Protein AF-A0AAN8VRH0-F1 (afdb_monomer)

Organism: NCBI:txid194707

Radius of gyration: 32.42 Å; Cα contacts (8 Å, |Δi|>4): 50; chains: 1; bounding box: 41×85×96 Å

Foldseek 3Di:
DDDDDDDDDDDDPPPDPPPVVVVVVVVVVVVVVVVVVVVVCQVPPDCCRNPVPVVVVVVVVVVCVVVDDDPPPPDDDDDPVVVDVVPDPVVVDDFPDAQVGGPDPDCPVVSVVQVVVFVVVCVVVVHDPVVDGDDPPQPDPVSVVVVD

Mean predicted aligned error: 10.71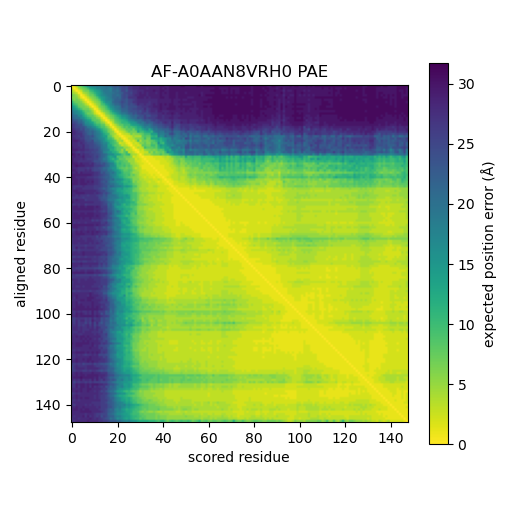 Å

pLDDT: mean 87.61, std 19.05, range [36.09, 98.81]

InterPro domains:
  IPR015421 Pyridoxal phosphate-dependent transferase, major domain [G3DSA:3.40.640.10] (76-148)
  IPR015422 Pyridoxal phosphate-dependent transferase, small domain [G3DSA:3.90.1150.10] (51-75)
  IPR015424 Pyridoxal phosphate-dependent transferase [SSF53383] (37-148)
  IPR039429 Serine hydroxymethyltransferase-like domain [PF00464] (48-148)
  IPR049943 Serine hydroxymethyltransferase-like [PTHR11680] (33-148)

Structure (mmCIF, N/CA/C/O backbone):
data_AF-A0AAN8VRH0-F1
#
_entry.id   AF-A0AAN8VRH0-F1
#
loop_
_atom_site.group_PDB
_atom_site.id
_atom_site.type_symbol
_atom_site.label_atom_id
_atom_site.label_alt_id
_atom_site.label_comp_id
_atom_site.label_asym_id
_atom_site.label_entity_id
_atom_site.label_seq_id
_atom_site.pdbx_PDB_ins_code
_atom_site.Cartn_x
_atom_site.Cartn_y
_atom_site.Cartn_z
_atom_site.occupancy
_atom_site.B_iso_or_equiv
_atom_site.auth_seq_id
_atom_site.auth_comp_id
_atom_site.auth_asym_id
_atom_site.auth_atom_id
_atom_site.pdbx_PDB_model_num
ATOM 1 N N . MET A 1 1 ? -19.914 -65.665 -72.208 1.00 40.22 1 MET A N 1
ATOM 2 C CA . MET A 1 1 ? -18.736 -65.717 -73.104 1.00 40.22 1 MET A CA 1
ATOM 3 C C . MET A 1 1 ? -17.820 -64.541 -72.791 1.00 40.22 1 MET A C 1
ATOM 5 O O . MET A 1 1 ? -18.295 -63.421 -72.905 1.00 40.22 1 MET A O 1
ATOM 9 N N . ARG A 1 2 ? -16.539 -64.828 -72.493 1.00 36.25 2 ARG A N 1
ATOM 10 C CA . ARG A 1 2 ? -15.381 -63.907 -72.371 1.00 36.25 2 ARG A CA 1
ATOM 11 C C . ARG A 1 2 ? -15.358 -62.993 -71.139 1.00 36.25 2 ARG A C 1
ATOM 13 O O . ARG A 1 2 ? -16.357 -62.382 -70.815 1.00 36.25 2 ARG A O 1
ATOM 20 N N . ASN A 1 3 ? -14.238 -62.736 -70.475 1.00 36.09 3 ASN A N 1
ATOM 21 C CA . ASN A 1 3 ? -12.989 -63.459 -70.219 1.00 36.09 3 ASN A CA 1
ATOM 22 C C . ASN A 1 3 ? -12.310 -62.682 -69.076 1.00 36.09 3 ASN A C 1
ATOM 24 O O . ASN A 1 3 ? -12.428 -61.460 -69.000 1.00 36.09 3 ASN A O 1
ATOM 28 N N . HIS A 1 4 ? -11.602 -63.396 -68.206 1.00 41.97 4 HIS A N 1
ATOM 29 C CA . HIS A 1 4 ? -10.764 -62.865 -67.133 1.00 41.97 4 HIS A CA 1
ATOM 30 C C . HIS A 1 4 ? -9.722 -61.843 -67.610 1.00 41.97 4 HIS A C 1
ATOM 32 O O . HIS A 1 4 ? -9.009 -62.128 -68.566 1.00 41.97 4 HIS A O 1
ATOM 38 N N . GLN A 1 5 ? -9.514 -60.775 -66.826 1.00 39.56 5 GLN A N 1
ATOM 39 C CA . GLN A 1 5 ? -8.178 -60.284 -66.446 1.00 39.56 5 GLN A CA 1
ATOM 40 C C . GLN A 1 5 ? -8.236 -59.605 -65.060 1.00 39.56 5 GLN A C 1
ATOM 42 O O . GLN A 1 5 ? -9.090 -58.742 -64.851 1.00 39.56 5 GLN A O 1
ATOM 47 N N . PRO A 1 6 ? -7.341 -59.925 -64.105 1.00 45.66 6 PRO A N 1
ATOM 48 C CA . PRO A 1 6 ? -7.216 -59.164 -62.869 1.00 45.66 6 PRO A CA 1
ATOM 49 C C . PRO A 1 6 ? -6.259 -57.979 -63.077 1.00 45.66 6 PRO A C 1
ATOM 51 O O . PRO A 1 6 ? -5.083 -58.151 -63.397 1.00 45.66 6 PRO A O 1
ATOM 54 N N . ARG A 1 7 ? -6.746 -56.750 -62.865 1.00 41.94 7 ARG A N 1
ATOM 55 C CA . ARG A 1 7 ? -5.889 -55.559 -62.769 1.00 41.94 7 ARG A CA 1
ATOM 56 C C . ARG A 1 7 ? -5.045 -55.651 -61.492 1.00 41.94 7 ARG A C 1
ATOM 58 O O . ARG A 1 7 ? -5.579 -55.553 -60.389 1.00 41.94 7 ARG A O 1
ATOM 65 N N . ARG A 1 8 ? -3.724 -55.803 -61.643 1.00 43.69 8 ARG A N 1
ATOM 66 C CA . ARG A 1 8 ? -2.736 -55.606 -60.568 1.00 43.69 8 ARG A CA 1
ATOM 67 C C . ARG A 1 8 ? -2.945 -54.223 -59.932 1.00 43.69 8 ARG A C 1
ATOM 69 O O . ARG A 1 8 ? -2.763 -53.207 -60.598 1.00 43.69 8 ARG A O 1
ATOM 76 N N . ARG A 1 9 ? -3.310 -54.176 -58.646 1.00 43.28 9 ARG A N 1
ATOM 77 C CA . ARG A 1 9 ? -3.166 -52.966 -57.822 1.00 43.28 9 ARG A CA 1
ATOM 78 C C . ARG A 1 9 ? -1.681 -52.804 -57.505 1.00 43.28 9 ARG A C 1
ATOM 80 O O . ARG A 1 9 ? -1.143 -53.570 -56.714 1.00 43.28 9 ARG A O 1
ATOM 87 N N . ASN A 1 10 ? -1.030 -51.816 -58.112 1.00 37.59 10 ASN A N 1
ATOM 88 C CA . ASN A 1 10 ? 0.252 -51.327 -57.615 1.00 37.59 10 ASN A CA 1
ATOM 89 C C . ASN A 1 10 ? -0.006 -50.624 -56.277 1.00 37.59 10 ASN A C 1
ATOM 91 O O . ASN A 1 10 ? -0.596 -49.546 -56.240 1.00 37.59 10 ASN A O 1
ATOM 95 N N . SER A 1 11 ? 0.400 -51.251 -55.176 1.00 43.41 11 SER A N 1
ATOM 96 C CA . SER A 1 11 ? 0.517 -50.609 -53.872 1.00 43.41 11 SER A CA 1
ATOM 97 C C . SER A 1 11 ? 1.772 -49.738 -53.868 1.00 43.41 11 SER A C 1
ATOM 99 O O . SER A 1 11 ? 2.871 -50.220 -53.597 1.00 43.41 11 SER A O 1
ATOM 101 N N . THR A 1 12 ? 1.634 -48.454 -54.187 1.00 45.19 12 THR A N 1
ATOM 102 C CA . THR A 1 12 ? 2.644 -47.460 -53.814 1.00 45.19 12 THR A CA 1
ATOM 103 C C . THR A 1 12 ? 2.593 -47.274 -52.294 1.00 45.19 12 THR A C 1
ATOM 105 O O . THR A 1 12 ? 1.508 -47.033 -51.756 1.00 45.19 12 THR A O 1
ATOM 108 N N . PRO A 1 13 ? 3.720 -47.369 -51.565 1.00 41.16 13 PRO A N 1
ATOM 109 C CA . PRO A 1 13 ? 3.726 -47.019 -50.158 1.00 41.16 13 PRO A CA 1
ATOM 110 C C . PRO A 1 13 ? 3.513 -45.509 -50.059 1.00 41.16 13 PRO A C 1
ATOM 112 O O . PRO A 1 13 ? 4.301 -44.715 -50.576 1.00 41.16 13 PRO A O 1
ATOM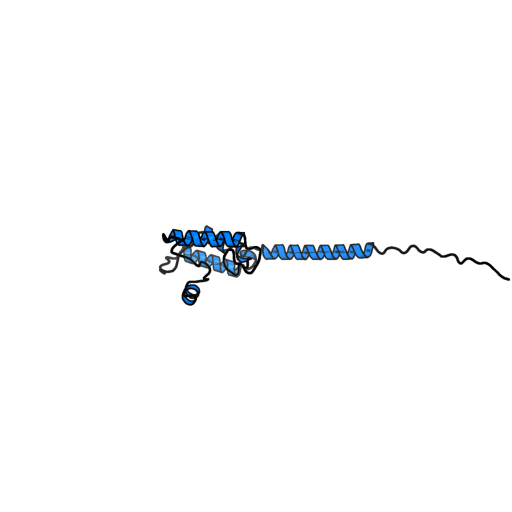 115 N N . ARG A 1 14 ? 2.414 -45.099 -49.420 1.00 45.69 14 ARG A N 1
ATOM 116 C CA . ARG A 1 14 ? 2.181 -43.705 -49.047 1.00 45.69 14 ARG A CA 1
ATOM 117 C C . ARG A 1 14 ? 3.245 -43.344 -48.013 1.00 45.69 14 ARG A C 1
ATOM 119 O O . ARG A 1 14 ? 3.105 -43.694 -46.846 1.00 45.69 14 ARG A O 1
ATOM 126 N N . SER A 1 15 ? 4.316 -42.692 -48.464 1.00 46.22 15 SER A N 1
ATOM 127 C CA . SER A 1 15 ? 5.319 -42.074 -47.598 1.00 46.22 15 SER A CA 1
ATOM 128 C C . SER A 1 15 ? 4.596 -41.160 -46.609 1.00 46.22 15 SER A C 1
ATOM 130 O O . SER A 1 15 ? 4.003 -40.144 -46.979 1.00 46.22 15 SER A O 1
ATOM 132 N N . THR A 1 16 ? 4.549 -41.583 -45.350 1.00 53.38 16 THR A N 1
ATOM 133 C CA . THR A 1 16 ? 4.055 -40.771 -44.247 1.00 53.38 16 THR A CA 1
ATOM 134 C C . THR A 1 16 ? 5.017 -39.610 -44.064 1.00 53.38 16 THR A C 1
ATOM 136 O O . THR A 1 16 ? 6.172 -39.807 -43.694 1.00 53.38 16 THR A O 1
ATOM 139 N N . ASN A 1 17 ? 4.527 -38.399 -44.321 1.00 55.09 17 ASN A N 1
ATOM 140 C CA . ASN A 1 17 ? 5.261 -37.141 -44.226 1.00 55.09 17 ASN A CA 1
ATOM 141 C C . ASN A 1 17 ? 5.505 -36.744 -42.747 1.00 55.09 17 ASN A C 1
ATOM 143 O O . ASN A 1 17 ? 5.054 -35.696 -42.287 1.00 55.09 17 ASN A O 1
ATOM 147 N N . SER A 1 18 ? 6.143 -37.619 -41.959 1.00 54.25 18 SER A N 1
ATOM 148 C CA . SER A 1 18 ? 6.370 -37.423 -40.516 1.00 54.25 18 SER A CA 1
ATOM 149 C C . SER A 1 18 ? 7.509 -36.438 -40.231 1.00 54.25 18 SER A C 1
ATOM 151 O O . SER A 1 18 ? 7.466 -35.708 -39.241 1.00 54.25 18 SER A O 1
ATOM 153 N N . SER A 1 19 ? 8.492 -36.343 -41.130 1.00 56.12 19 SER A N 1
ATOM 154 C CA . SER A 1 19 ? 9.669 -35.486 -40.963 1.00 56.12 19 SER A CA 1
ATOM 155 C C . SER A 1 19 ? 9.319 -33.995 -41.003 1.00 56.12 19 SER A C 1
ATOM 157 O O . SER A 1 19 ? 9.778 -33.235 -40.155 1.00 56.12 19 SER A O 1
ATOM 159 N N . SER A 1 20 ? 8.448 -33.562 -41.922 1.00 56.00 20 SER A N 1
ATOM 160 C CA . SER A 1 20 ? 8.069 -32.146 -42.076 1.00 56.00 20 SER A CA 1
ATOM 161 C C . SER A 1 20 ? 7.290 -31.588 -40.879 1.00 56.00 20 SER A C 1
ATOM 163 O O . SER A 1 20 ? 7.405 -30.402 -40.566 1.00 56.00 20 SER A O 1
ATOM 165 N N . ASN A 1 21 ? 6.519 -32.437 -40.193 1.00 58.66 21 ASN A N 1
ATOM 166 C CA . ASN A 1 21 ? 5.793 -32.056 -38.980 1.00 58.66 21 ASN A CA 1
ATOM 167 C C . ASN A 1 21 ? 6.726 -31.926 -37.768 1.00 58.66 21 ASN A C 1
ATOM 169 O O . ASN A 1 21 ? 6.525 -31.033 -36.947 1.00 58.66 21 ASN A O 1
ATOM 173 N N . ASN A 1 22 ? 7.782 -32.742 -37.691 1.00 61.06 22 ASN A N 1
ATOM 174 C CA . ASN A 1 22 ? 8.781 -32.642 -36.627 1.00 61.06 22 ASN A CA 1
ATOM 175 C C . ASN A 1 22 ? 9.611 -31.353 -36.730 1.00 61.06 22 ASN A C 1
ATOM 177 O O . ASN A 1 22 ? 9.782 -30.674 -35.724 1.00 61.06 22 ASN A O 1
ATOM 181 N N . TYR A 1 23 ? 10.046 -30.947 -37.929 1.00 60.25 23 TYR A N 1
ATOM 182 C CA . TYR A 1 23 ? 10.799 -29.692 -38.098 1.00 60.25 23 TYR A CA 1
ATOM 183 C C . TYR A 1 23 ? 9.982 -28.443 -37.736 1.00 60.25 23 TYR A C 1
ATOM 185 O O . TYR A 1 23 ? 10.492 -27.553 -37.057 1.00 60.25 23 TYR A O 1
ATOM 193 N N . LYS A 1 24 ? 8.701 -28.379 -38.132 1.00 61.91 24 LYS A N 1
ATOM 194 C CA . LYS A 1 24 ? 7.810 -27.261 -37.765 1.00 61.91 24 LYS A CA 1
ATOM 195 C C . LYS A 1 24 ? 7.567 -27.187 -36.258 1.00 61.91 24 LYS A C 1
ATOM 197 O O . LYS A 1 24 ? 7.551 -26.096 -35.697 1.00 61.91 24 LYS A O 1
ATOM 202 N N . ARG A 1 25 ? 7.418 -28.342 -35.605 1.00 59.78 25 ARG A N 1
ATOM 203 C CA . ARG A 1 25 ? 7.241 -28.436 -34.155 1.00 59.78 25 ARG A CA 1
ATOM 204 C C . ARG A 1 25 ? 8.498 -27.990 -33.402 1.00 59.78 25 ARG A C 1
ATOM 206 O O . ARG A 1 25 ? 8.392 -27.119 -32.548 1.00 59.78 25 ARG A O 1
ATOM 213 N N . ILE A 1 26 ? 9.676 -28.472 -33.798 1.00 65.50 26 ILE A N 1
ATOM 214 C CA . ILE A 1 26 ? 10.966 -28.088 -33.200 1.00 65.50 26 ILE A CA 1
ATOM 215 C C . ILE A 1 26 ? 11.232 -26.583 -33.364 1.00 65.50 26 ILE A C 1
ATOM 217 O O . ILE A 1 26 ? 11.593 -25.918 -32.397 1.00 65.50 26 ILE A O 1
ATOM 221 N N . ALA A 1 27 ? 10.986 -26.012 -34.548 1.00 63.06 27 ALA A N 1
ATOM 222 C CA . ALA A 1 27 ? 11.131 -24.571 -34.773 1.00 63.06 27 ALA A CA 1
ATOM 223 C C . ALA A 1 27 ? 10.139 -23.740 -33.930 1.00 63.06 27 ALA A C 1
ATOM 225 O O . ALA A 1 27 ? 10.495 -22.684 -33.406 1.00 63.06 27 ALA A O 1
ATOM 226 N N . SER A 1 28 ? 8.904 -24.229 -33.747 1.00 69.06 28 SER A N 1
ATOM 227 C CA . SER A 1 28 ? 7.909 -23.585 -32.877 1.00 69.06 28 SER A CA 1
ATOM 228 C C . SER A 1 28 ? 8.276 -23.662 -31.388 1.00 69.06 28 SER A C 1
ATOM 230 O O . SER A 1 28 ? 8.078 -22.694 -30.656 1.00 69.06 28 SER A O 1
ATOM 232 N N . GLU A 1 29 ? 8.871 -24.772 -30.947 1.00 68.81 29 GLU A N 1
ATOM 233 C CA . GLU A 1 29 ? 9.323 -24.984 -29.568 1.00 68.81 29 GLU A CA 1
ATOM 234 C C . GLU A 1 29 ? 10.567 -24.135 -29.255 1.00 68.81 29 GLU A C 1
ATOM 236 O O . GLU A 1 29 ? 10.628 -23.501 -28.202 1.00 68.81 29 GLU A O 1
ATOM 241 N N . GLN A 1 30 ? 11.505 -24.014 -30.202 1.00 69.31 30 GLN A N 1
ATOM 242 C CA . GLN A 1 30 ? 12.651 -23.100 -30.103 1.00 69.31 30 GLN A CA 1
ATOM 243 C C . GLN A 1 30 ? 12.211 -21.628 -30.037 1.00 69.31 30 GLN A C 1
ATOM 245 O O . GLN A 1 30 ? 12.737 -20.854 -29.237 1.00 69.31 30 GLN A O 1
ATOM 250 N N . SER A 1 31 ? 11.197 -21.243 -30.820 1.00 83.81 31 SER A N 1
ATOM 251 C CA . SER A 1 31 ? 10.596 -19.905 -30.757 1.00 83.81 31 SER A CA 1
ATOM 252 C C . SER A 1 31 ? 9.896 -19.641 -29.415 1.00 83.81 31 SER A C 1
ATOM 254 O O . SER A 1 31 ? 10.002 -18.543 -28.864 1.00 83.81 31 SER A O 1
ATOM 256 N N . LEU A 1 32 ? 9.217 -20.642 -28.844 1.00 86.38 32 LEU A N 1
ATOM 257 C CA . LEU A 1 32 ? 8.569 -20.532 -27.535 1.00 86.38 32 LEU A CA 1
ATOM 258 C C . LEU A 1 32 ? 9.592 -20.351 -26.407 1.00 86.38 32 LEU A C 1
ATOM 260 O O . LEU A 1 32 ? 9.391 -19.510 -25.529 1.00 86.38 32 LEU A O 1
ATOM 264 N N . GLU A 1 33 ? 10.687 -21.110 -26.432 1.00 88.75 33 GLU A N 1
ATOM 265 C CA . GLU A 1 33 ? 11.719 -21.013 -25.401 1.00 88.75 33 GLU A CA 1
ATOM 266 C C . GLU A 1 33 ? 12.473 -19.682 -25.478 1.00 88.75 33 GLU A C 1
ATOM 268 O O . GLU A 1 33 ? 12.704 -19.053 -24.447 1.00 88.75 33 GLU A O 1
ATOM 273 N N . ALA A 1 34 ? 12.736 -19.170 -26.685 1.00 89.56 34 ALA A N 1
ATOM 274 C CA . ALA A 1 34 ? 13.284 -17.826 -26.868 1.00 89.56 34 ALA A CA 1
ATOM 275 C C . ALA A 1 34 ? 12.363 -16.744 -26.273 1.00 89.56 34 ALA A C 1
ATOM 277 O O . ALA A 1 34 ? 12.826 -15.839 -25.577 1.00 89.56 34 ALA A O 1
ATOM 278 N N . ARG A 1 35 ? 11.042 -16.862 -26.472 1.00 89.69 35 ARG A N 1
ATOM 279 C CA . ARG A 1 35 ? 10.060 -15.938 -25.878 1.00 89.69 35 ARG A CA 1
ATOM 280 C C . ARG A 1 35 ? 10.029 -16.034 -24.352 1.00 89.69 35 ARG A C 1
ATOM 282 O O . ARG A 1 35 ? 9.978 -15.006 -23.685 1.00 89.69 35 ARG A O 1
ATOM 289 N N . ARG A 1 36 ? 10.092 -17.243 -23.785 1.00 91.56 36 ARG A N 1
ATOM 290 C CA . ARG A 1 36 ? 10.167 -17.446 -22.326 1.00 91.56 36 ARG A CA 1
ATOM 291 C C . ARG A 1 36 ? 11.442 -16.862 -21.737 1.00 91.56 36 ARG A C 1
ATOM 293 O O . ARG A 1 36 ? 11.377 -16.210 -20.699 1.00 91.56 36 ARG A O 1
ATOM 300 N N . ALA A 1 37 ? 12.579 -17.074 -22.393 1.00 90.50 37 ALA A N 1
ATOM 301 C CA . ALA A 1 37 ? 13.856 -16.508 -21.982 1.00 90.50 37 ALA A CA 1
ATOM 302 C C . ALA A 1 37 ? 13.813 -14.973 -21.998 1.00 90.50 37 ALA A C 1
ATOM 304 O O . ALA A 1 37 ? 14.206 -14.349 -21.016 1.00 90.50 37 ALA A O 1
ATOM 305 N N . ALA A 1 38 ? 13.249 -14.372 -23.050 1.00 90.44 38 ALA A N 1
ATOM 306 C CA . ALA A 1 38 ? 13.072 -12.924 -23.140 1.00 90.44 38 ALA A CA 1
ATOM 307 C C . ALA A 1 38 ? 12.193 -12.372 -22.003 1.00 90.44 38 ALA A C 1
ATOM 309 O O . ALA A 1 38 ? 12.581 -11.413 -21.339 1.00 90.44 38 ALA A O 1
ATOM 310 N N . VAL A 1 39 ? 11.052 -13.013 -21.715 1.00 91.06 39 VAL A N 1
ATOM 311 C CA . VAL A 1 39 ? 10.174 -12.609 -20.600 1.00 91.06 39 VAL A CA 1
ATOM 312 C C . VAL A 1 39 ? 10.891 -12.741 -19.258 1.00 91.06 39 VAL A C 1
ATOM 314 O O . VAL A 1 39 ? 10.869 -11.805 -18.467 1.00 91.06 39 VAL A O 1
ATOM 317 N N . ARG A 1 40 ? 11.569 -13.868 -18.998 1.00 90.62 40 ARG A N 1
ATOM 318 C CA . ARG A 1 40 ? 12.337 -14.064 -17.755 1.00 90.62 40 ARG A CA 1
ATOM 319 C C . ARG A 1 40 ? 13.423 -13.007 -17.587 1.00 90.62 40 ARG A C 1
ATOM 321 O O . ARG A 1 40 ? 13.626 -12.539 -16.472 1.00 90.62 40 ARG A O 1
ATOM 328 N N . SER A 1 41 ? 14.107 -12.658 -18.673 1.00 90.56 41 SER A N 1
ATOM 329 C CA . SER A 1 41 ? 15.143 -11.629 -18.662 1.00 90.56 41 SER A CA 1
ATOM 330 C C . SER A 1 41 ? 14.566 -10.266 -18.301 1.00 90.56 41 SER A C 1
ATOM 332 O O . SER A 1 41 ? 15.141 -9.577 -17.470 1.00 90.56 41 SER A O 1
ATOM 334 N N . TRP A 1 42 ? 13.438 -9.889 -18.905 1.00 90.38 42 TRP A N 1
ATOM 335 C CA . TRP A 1 42 ? 12.808 -8.593 -18.665 1.00 90.38 42 TRP A CA 1
ATOM 336 C C . TRP A 1 42 ? 12.200 -8.488 -17.258 1.00 90.38 42 TRP A C 1
ATOM 338 O O . TRP A 1 42 ? 12.478 -7.532 -16.543 1.00 90.38 42 TRP A O 1
ATOM 348 N N . VAL A 1 43 ? 11.436 -9.495 -16.819 1.00 91.31 43 VAL A N 1
ATOM 349 C CA . VAL A 1 43 ? 10.729 -9.471 -15.521 1.00 91.31 43 VAL A CA 1
ATOM 350 C C . VAL A 1 43 ? 11.688 -9.449 -14.327 1.00 91.31 43 VAL A C 1
ATOM 352 O O . VAL A 1 43 ? 11.370 -8.856 -13.303 1.00 91.31 43 VAL A O 1
ATOM 355 N N . ASN A 1 44 ? 12.860 -10.079 -14.439 1.00 93.31 44 ASN A N 1
ATOM 356 C CA . ASN A 1 44 ? 13.832 -10.155 -13.341 1.00 93.31 44 ASN A CA 1
ATOM 357 C C . ASN A 1 44 ? 14.963 -9.123 -13.459 1.00 93.31 44 ASN A C 1
ATOM 359 O O . ASN A 1 44 ? 15.968 -9.220 -12.751 1.00 93.31 44 ASN A O 1
ATOM 363 N N . GLN A 1 45 ? 14.845 -8.158 -14.373 1.00 95.19 45 GLN A N 1
ATOM 364 C CA . GLN A 1 45 ? 15.871 -7.144 -14.558 1.00 95.19 45 GLN A CA 1
ATOM 365 C C . GLN A 1 45 ? 15.882 -6.184 -13.356 1.00 95.19 45 GLN A C 1
ATOM 367 O O . GLN A 1 45 ? 14.843 -5.625 -13.005 1.00 95.19 45 GLN A O 1
ATOM 372 N N . PRO A 1 46 ? 17.040 -5.948 -12.711 1.00 96.38 46 PRO A N 1
ATOM 373 C CA . PRO A 1 46 ? 17.115 -4.999 -11.609 1.00 96.38 46 PRO A CA 1
ATOM 374 C C . PRO A 1 46 ? 16.915 -3.569 -12.119 1.00 96.38 46 PRO A C 1
ATOM 376 O O . PRO A 1 46 ? 17.367 -3.234 -13.217 1.00 96.38 46 PRO A O 1
ATOM 379 N N . LEU A 1 47 ? 16.337 -2.700 -11.283 1.00 96.62 47 LEU A N 1
ATOM 380 C CA . LEU A 1 47 ? 16.018 -1.315 -11.655 1.00 96.62 47 LEU A CA 1
ATOM 381 C C . LEU A 1 47 ? 17.213 -0.564 -12.256 1.00 96.62 47 LEU A C 1
ATOM 383 O O . LEU A 1 47 ? 17.078 0.029 -13.313 1.00 96.62 47 LEU A O 1
ATOM 387 N N . ARG A 1 48 ? 18.410 -0.686 -11.663 1.00 97.38 48 ARG A N 1
ATOM 388 C CA . ARG A 1 48 ? 19.647 -0.061 -12.178 1.00 97.38 48 ARG A CA 1
ATOM 389 C C . ARG A 1 48 ? 19.973 -0.387 -13.643 1.00 97.38 48 ARG A C 1
ATOM 391 O O . ARG A 1 48 ? 20.744 0.332 -14.261 1.00 97.38 48 ARG A O 1
ATOM 398 N N . MET A 1 49 ? 19.474 -1.514 -14.156 1.00 96.69 49 MET A N 1
ATOM 399 C CA . MET A 1 49 ? 19.649 -1.928 -15.548 1.00 96.69 49 MET A CA 1
ATOM 400 C C . MET A 1 49 ? 18.414 -1.622 -16.393 1.00 96.69 49 MET A C 1
ATOM 402 O O . MET A 1 49 ? 18.567 -1.357 -17.578 1.00 96.69 49 MET A O 1
ATOM 406 N N . ALA A 1 50 ? 17.212 -1.753 -15.823 1.00 95.94 50 ALA A N 1
ATOM 407 C CA . ALA A 1 50 ? 15.957 -1.511 -16.533 1.00 95.94 50 ALA A CA 1
ATOM 408 C C . ALA A 1 50 ? 15.726 -0.013 -16.790 1.00 95.94 50 ALA A C 1
ATOM 410 O O . ALA A 1 50 ? 15.292 0.357 -17.875 1.00 95.94 50 ALA A O 1
ATOM 411 N N . ASP A 1 51 ? 16.062 0.825 -15.806 1.00 97.69 51 ASP A N 1
ATOM 412 C CA . ASP A 1 51 ? 15.958 2.283 -15.842 1.00 97.69 51 ASP A CA 1
ATOM 413 C C . ASP A 1 51 ? 17.095 2.916 -15.001 1.00 97.69 51 ASP A C 1
ATOM 415 O O . ASP A 1 51 ? 16.940 3.185 -13.800 1.00 97.69 51 ASP A O 1
ATOM 419 N N . PRO A 1 52 ? 18.291 3.102 -15.599 1.00 98.19 52 PRO A N 1
ATOM 420 C CA . PRO A 1 52 ? 19.442 3.689 -14.913 1.00 98.19 52 PRO A CA 1
ATOM 421 C C . PRO A 1 52 ? 19.208 5.136 -14.463 1.00 98.19 52 PRO A C 1
ATOM 423 O O . PRO A 1 52 ? 19.757 5.555 -13.443 1.00 98.19 52 PRO A O 1
ATOM 426 N N . ASP A 1 53 ? 18.403 5.898 -15.203 1.00 98.62 53 ASP A N 1
ATOM 427 C CA . ASP A 1 53 ? 18.133 7.302 -14.902 1.00 98.62 53 ASP A CA 1
ATOM 428 C C . ASP A 1 53 ? 17.291 7.423 -13.631 1.00 98.62 53 ASP A C 1
ATOM 430 O O . ASP A 1 53 ? 17.671 8.153 -12.708 1.00 98.62 53 ASP A O 1
ATOM 434 N N . LEU A 1 54 ? 16.217 6.635 -13.520 1.00 98.50 54 LEU A N 1
ATOM 435 C CA . LEU A 1 54 ? 15.408 6.564 -12.305 1.00 98.50 54 LEU A CA 1
ATOM 436 C C . LEU A 1 54 ? 16.225 6.061 -11.111 1.00 98.50 54 LEU A C 1
ATOM 438 O O . LEU A 1 54 ? 16.171 6.658 -10.034 1.00 98.50 54 LEU A O 1
ATOM 442 N N . PHE A 1 55 ? 17.034 5.013 -11.295 1.00 98.56 55 PHE A N 1
ATOM 443 C CA . PHE A 1 55 ? 17.910 4.507 -10.235 1.00 98.56 55 PHE A CA 1
ATOM 444 C C . PHE A 1 55 ? 18.856 5.597 -9.705 1.00 98.56 55 PHE A C 1
ATOM 446 O O . PHE A 1 55 ? 18.990 5.779 -8.495 1.00 98.56 55 PHE A O 1
ATOM 453 N N . ASN A 1 56 ? 19.471 6.373 -10.602 1.00 98.62 56 ASN A N 1
ATOM 454 C CA . ASN A 1 56 ? 20.359 7.470 -10.223 1.00 98.62 56 ASN A CA 1
ATOM 455 C C . ASN A 1 56 ? 19.623 8.589 -9.470 1.00 98.62 56 ASN A C 1
ATOM 457 O O . ASN A 1 56 ? 20.195 9.186 -8.556 1.00 98.62 56 ASN A O 1
ATOM 461 N N . LEU A 1 57 ? 18.370 8.889 -9.827 1.00 98.81 57 LEU A N 1
ATOM 462 C CA . LEU A 1 57 ? 17.542 9.849 -9.092 1.00 98.81 57 LEU A CA 1
ATOM 463 C C . LEU A 1 57 ? 17.194 9.341 -7.687 1.00 98.81 57 LEU A C 1
ATOM 465 O O . LEU A 1 57 ? 17.323 10.097 -6.725 1.00 98.81 57 LEU A O 1
ATOM 469 N N . MET A 1 58 ? 16.841 8.061 -7.548 1.00 98.44 58 MET A N 1
ATOM 470 C CA . MET A 1 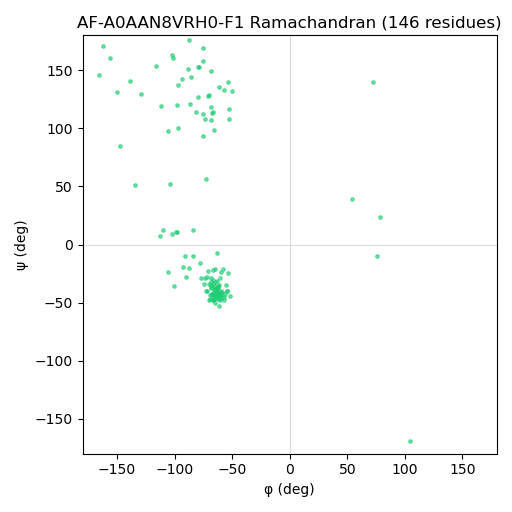58 ? 16.577 7.442 -6.243 1.00 98.44 58 MET A CA 1
ATOM 471 C C . MET A 1 58 ? 17.809 7.473 -5.332 1.00 98.44 58 MET A C 1
ATOM 473 O O . MET A 1 58 ? 17.700 7.799 -4.152 1.00 98.44 58 MET A O 1
ATOM 477 N N . GLU A 1 59 ? 19.000 7.197 -5.871 1.00 98.56 59 GLU A N 1
ATOM 478 C CA . GLU A 1 59 ? 20.246 7.273 -5.100 1.00 98.56 59 GLU A CA 1
ATOM 479 C C . GLU A 1 59 ? 20.570 8.706 -4.657 1.00 98.56 59 GLU A C 1
ATOM 481 O O . GLU A 1 59 ? 21.017 8.914 -3.526 1.00 98.56 59 GLU A O 1
ATOM 486 N N . LYS A 1 60 ? 20.304 9.708 -5.505 1.00 98.69 60 LYS A N 1
ATOM 487 C CA . LYS A 1 60 ? 20.432 11.123 -5.125 1.00 98.69 60 LYS A CA 1
ATOM 488 C C . LYS A 1 60 ? 19.466 11.493 -3.998 1.00 98.69 60 LYS A C 1
ATOM 490 O O . LYS A 1 60 ? 19.899 12.145 -3.050 1.00 98.69 60 LYS A O 1
ATOM 495 N N . GLU A 1 61 ? 18.210 11.050 -4.059 1.00 98.62 61 GLU A N 1
ATOM 496 C CA . GLU A 1 61 ? 17.224 11.309 -3.000 1.00 98.62 61 GLU A CA 1
ATOM 497 C C . GLU A 1 61 ? 17.606 10.622 -1.684 1.00 98.62 61 GLU A C 1
ATOM 499 O O . GLU A 1 61 ? 17.595 11.257 -0.631 1.00 98.62 61 GLU A O 1
ATOM 504 N N . LYS A 1 62 ? 18.073 9.369 -1.734 1.00 98.12 62 LYS A N 1
ATOM 505 C CA . LYS A 1 62 ? 18.603 8.673 -0.551 1.00 98.12 62 LYS A CA 1
ATOM 506 C C . LYS A 1 62 ? 19.745 9.457 0.103 1.00 98.12 62 LYS A C 1
ATOM 508 O O . LYS A 1 62 ? 19.802 9.581 1.323 1.00 98.12 62 LYS A O 1
ATOM 513 N N . GLN A 1 63 ? 20.662 10.007 -0.698 1.00 98.50 63 GLN A N 1
ATOM 514 C CA . GLN A 1 63 ? 21.758 10.835 -0.186 1.00 98.50 63 GLN A CA 1
ATOM 515 C C . GLN A 1 63 ? 21.275 12.174 0.377 1.00 98.50 63 GLN A C 1
ATOM 517 O O . GLN A 1 63 ? 21.862 12.651 1.347 1.00 98.50 63 GLN A O 1
ATOM 522 N N . ARG A 1 64 ? 20.230 12.778 -0.205 1.00 98.50 64 ARG A N 1
ATOM 523 C CA . ARG A 1 64 ? 19.598 13.992 0.328 1.00 98.50 64 ARG A CA 1
ATOM 524 C C . ARG A 1 64 ? 19.035 13.726 1.723 1.00 98.50 64 ARG A C 1
ATOM 526 O O . ARG A 1 64 ? 19.433 14.420 2.650 1.00 98.50 64 ARG A O 1
ATOM 533 N N . GLN A 1 65 ? 18.218 12.683 1.869 1.00 98.19 65 GLN A N 1
ATOM 534 C CA . GLN A 1 65 ? 17.618 12.272 3.144 1.00 98.19 65 GLN A CA 1
ATOM 535 C C . GLN A 1 65 ? 18.670 11.932 4.205 1.00 98.19 65 GLN A C 1
ATOM 537 O O . GLN A 1 65 ? 18.531 12.303 5.363 1.00 98.19 65 GLN A O 1
ATOM 542 N N . PHE A 1 66 ? 19.755 11.254 3.815 1.00 97.44 66 PHE A N 1
ATOM 543 C CA . PHE A 1 66 ? 20.822 10.880 4.745 1.00 97.44 66 PHE A CA 1
ATOM 544 C C . PHE A 1 66 ? 21.646 12.078 5.245 1.00 97.44 66 PHE A C 1
ATOM 546 O O . PHE A 1 66 ? 22.145 12.065 6.367 1.00 97.44 66 PHE A O 1
ATOM 553 N N . LYS A 1 67 ? 21.841 13.097 4.401 1.00 97.81 67 LYS A N 1
ATOM 554 C CA . LYS A 1 67 ? 22.656 14.280 4.728 1.00 97.81 67 LYS A CA 1
ATOM 555 C C . LYS A 1 67 ? 21.834 15.428 5.314 1.00 97.81 67 LYS A C 1
ATOM 557 O O . LYS A 1 67 ? 22.417 16.346 5.888 1.00 97.81 67 LYS A O 1
ATOM 562 N N . GLY A 1 68 ? 20.521 15.410 5.105 1.00 96.81 68 GLY A N 1
ATOM 563 C CA . GLY A 1 68 ? 19.587 16.429 5.557 1.00 96.81 68 GLY A CA 1
ATOM 564 C C . GLY A 1 68 ? 19.234 16.288 7.034 1.00 96.81 68 GLY A C 1
ATOM 565 O O . GLY A 1 68 ? 19.249 15.199 7.602 1.00 96.81 68 GLY A O 1
ATOM 566 N N . ILE A 1 69 ? 18.890 17.416 7.653 1.00 97.50 69 ILE A N 1
ATOM 567 C CA . ILE A 1 69 ? 18.146 17.428 8.912 1.00 97.50 69 ILE A CA 1
ATOM 568 C C . ILE A 1 69 ? 16.683 17.635 8.526 1.00 97.50 69 ILE A C 1
ATOM 570 O O . ILE A 1 69 ? 16.277 18.753 8.213 1.00 97.50 69 ILE A O 1
ATOM 574 N N . GLU A 1 70 ? 15.911 16.553 8.503 1.00 97.19 70 GLU A N 1
ATOM 575 C CA . GLU A 1 70 ? 14.498 16.594 8.122 1.00 97.19 70 GLU A CA 1
ATOM 576 C C . GLU A 1 70 ? 13.650 17.055 9.319 1.00 97.19 70 GLU A C 1
ATOM 578 O O . GLU A 1 70 ? 13.592 16.387 10.351 1.00 97.19 70 GLU A O 1
ATOM 583 N N . LEU A 1 71 ? 13.025 18.231 9.195 1.00 97.81 71 LEU A N 1
ATOM 584 C CA . LEU A 1 71 ? 12.247 18.883 10.265 1.00 97.81 71 LEU A CA 1
ATOM 585 C C . LEU A 1 71 ? 10.744 18.963 9.961 1.00 97.81 71 LEU A C 1
ATOM 587 O O . LEU A 1 71 ? 9.991 19.620 10.683 1.00 97.81 71 LEU A O 1
ATOM 591 N N . ILE A 1 72 ? 10.294 18.324 8.882 1.00 98.25 72 ILE A N 1
ATOM 592 C CA . ILE A 1 72 ? 8.877 18.272 8.530 1.00 98.25 72 ILE A CA 1
ATOM 593 C C . ILE A 1 72 ? 8.197 17.272 9.467 1.00 98.25 72 ILE A C 1
ATOM 595 O O . ILE A 1 72 ? 8.439 16.074 9.392 1.00 98.25 72 ILE A O 1
ATOM 599 N N . ALA A 1 73 ? 7.325 17.765 10.349 1.00 97.94 73 ALA A N 1
ATOM 600 C CA . ALA A 1 73 ? 6.741 16.974 11.438 1.00 97.94 73 ALA A CA 1
ATOM 601 C C . ALA A 1 73 ? 5.932 15.742 10.986 1.00 97.94 73 ALA A C 1
ATOM 603 O O . ALA A 1 73 ? 5.751 14.809 11.763 1.00 97.94 73 ALA A O 1
ATOM 604 N N . SER A 1 74 ? 5.415 15.745 9.756 1.00 97.62 74 SER A N 1
ATOM 605 C CA . SER A 1 74 ? 4.647 14.634 9.185 1.00 97.62 74 SER A CA 1
ATOM 606 C C . SER A 1 74 ? 5.497 13.610 8.431 1.00 97.62 74 SER A C 1
ATOM 608 O O . SER A 1 74 ? 4.969 12.575 8.032 1.00 97.62 74 SER A O 1
ATOM 610 N N . GLU A 1 75 ? 6.774 13.897 8.179 1.00 97.94 75 GLU A N 1
ATOM 611 C CA . GLU A 1 75 ? 7.678 12.967 7.502 1.00 97.94 75 GLU A CA 1
ATOM 612 C C . GLU A 1 75 ? 8.366 12.042 8.508 1.00 97.94 75 GLU A C 1
ATOM 614 O O . GLU A 1 75 ? 8.560 12.381 9.675 1.00 97.94 75 GLU A O 1
ATOM 619 N N . ASN A 1 76 ? 8.710 10.835 8.059 1.00 97.69 76 ASN A N 1
ATOM 620 C CA . ASN A 1 76 ? 9.396 9.847 8.882 1.00 97.69 76 ASN A CA 1
ATOM 621 C C . ASN A 1 76 ? 10.171 8.848 8.010 1.00 97.69 76 ASN A C 1
ATOM 623 O O . ASN A 1 76 ? 9.865 8.667 6.830 1.00 97.69 76 ASN A O 1
ATOM 627 N N . PHE A 1 77 ? 11.138 8.153 8.606 1.00 97.62 77 PHE A N 1
ATOM 628 C CA . PHE A 1 77 ? 11.888 7.078 7.964 1.00 97.62 77 PHE A CA 1
ATOM 629 C C . PHE A 1 77 ? 11.313 5.720 8.362 1.00 97.62 77 PHE A C 1
ATOM 631 O O . PHE A 1 77 ? 11.295 5.345 9.535 1.00 97.62 77 PHE A O 1
ATOM 638 N N . VAL A 1 78 ? 10.851 4.956 7.37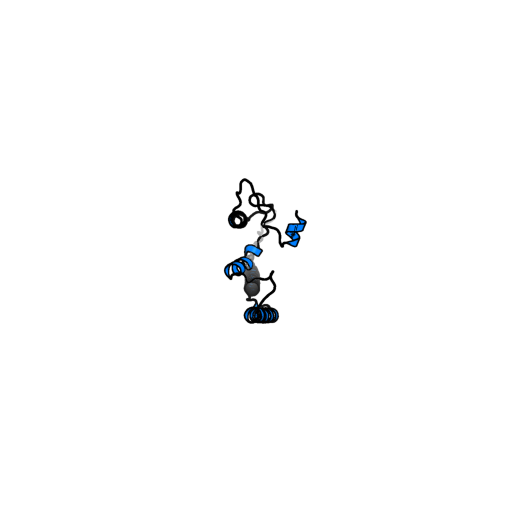4 1.00 97.31 78 VAL A N 1
ATOM 639 C CA . VAL A 1 78 ? 10.337 3.598 7.594 1.00 97.31 78 VAL A CA 1
ATOM 640 C C . VAL A 1 78 ? 11.475 2.585 7.722 1.00 97.31 78 VAL A C 1
ATOM 642 O O . VAL A 1 78 ? 12.560 2.758 7.166 1.00 97.31 78 VAL A O 1
ATOM 645 N N . CYS A 1 79 ? 11.232 1.490 8.444 1.00 97.81 79 CYS A N 1
ATOM 646 C CA . CYS A 1 79 ? 12.225 0.430 8.583 1.00 97.81 79 CYS A CA 1
ATOM 647 C C . CYS A 1 79 ? 12.331 -0.434 7.313 1.00 97.81 79 CYS A C 1
ATOM 649 O O . CYS A 1 79 ? 11.389 -0.555 6.525 1.00 97.81 79 CYS A O 1
ATOM 651 N N . GLN A 1 80 ? 13.478 -1.099 7.152 1.00 97.88 80 GLN A N 1
ATOM 652 C CA . GLN A 1 80 ? 13.760 -1.978 6.012 1.00 97.88 80 GLN A CA 1
ATOM 653 C C . GLN A 1 80 ? 12.697 -3.073 5.828 1.00 97.88 80 GLN A C 1
ATOM 655 O O . GLN A 1 80 ? 12.273 -3.326 4.705 1.00 97.88 80 GLN A O 1
ATOM 660 N N . ALA A 1 81 ? 12.208 -3.664 6.923 1.00 98.38 81 ALA A N 1
ATOM 661 C CA . ALA A 1 81 ? 11.188 -4.712 6.872 1.00 98.38 81 ALA A CA 1
ATOM 662 C C . ALA A 1 81 ? 9.865 -4.234 6.239 1.00 98.38 81 ALA A C 1
ATOM 664 O O . ALA A 1 81 ? 9.213 -4.992 5.523 1.00 98.38 81 ALA A O 1
ATOM 665 N N . VAL A 1 82 ? 9.476 -2.969 6.458 1.00 98.31 82 VAL A N 1
ATOM 666 C CA . VAL A 1 82 ? 8.287 -2.379 5.819 1.00 98.31 82 VAL A CA 1
ATOM 667 C C . VAL A 1 82 ? 8.522 -2.194 4.320 1.00 98.31 82 VAL A C 1
ATOM 669 O O . VAL A 1 82 ? 7.656 -2.545 3.520 1.00 98.31 82 VAL A O 1
ATOM 672 N N . MET A 1 83 ? 9.701 -1.705 3.925 1.00 97.88 83 MET A N 1
ATOM 673 C CA . MET A 1 83 ? 10.051 -1.541 2.508 1.00 97.88 83 MET A CA 1
ATOM 674 C C . MET A 1 83 ? 10.096 -2.882 1.761 1.00 97.88 83 MET A C 1
ATOM 676 O O . MET A 1 83 ? 9.616 -2.968 0.632 1.00 97.88 83 MET A O 1
ATOM 680 N N . GLU A 1 84 ? 10.614 -3.937 2.395 1.00 98.25 84 GLU A N 1
ATOM 681 C CA . GLU A 1 84 ? 10.639 -5.294 1.834 1.00 98.25 84 GLU A CA 1
ATOM 682 C C . GLU A 1 84 ? 9.232 -5.844 1.582 1.00 98.25 84 GLU A C 1
ATOM 684 O O . GLU A 1 84 ? 8.969 -6.392 0.511 1.00 98.25 84 GLU A O 1
ATOM 689 N N . ALA A 1 85 ? 8.311 -5.663 2.533 1.00 98.06 85 ALA A N 1
ATOM 690 C CA . ALA A 1 85 ? 6.923 -6.080 2.363 1.00 98.06 85 ALA A CA 1
ATOM 691 C C . ALA A 1 85 ? 6.214 -5.282 1.254 1.00 98.06 85 ALA A C 1
ATOM 693 O O . ALA A 1 85 ? 5.503 -5.871 0.435 1.00 98.06 85 ALA A O 1
ATOM 694 N N . LEU A 1 86 ? 6.436 -3.963 1.190 1.00 97.75 86 LEU A N 1
ATOM 695 C CA . LEU A 1 86 ? 5.815 -3.073 0.204 1.00 97.75 86 LEU A CA 1
ATOM 696 C C . LEU A 1 86 ? 6.248 -3.397 -1.236 1.00 97.75 86 LEU A C 1
ATOM 698 O O . LEU A 1 86 ? 5.421 -3.394 -2.142 1.00 97.75 86 LEU A O 1
ATOM 702 N N . GLY A 1 87 ? 7.529 -3.716 -1.443 1.00 96.75 87 GLY A N 1
ATOM 703 C CA . GLY A 1 87 ? 8.089 -4.098 -2.746 1.00 96.75 87 GLY A CA 1
ATOM 704 C C . GLY A 1 87 ? 7.919 -5.578 -3.115 1.00 96.75 87 GLY A C 1
ATOM 705 O O . GLY A 1 87 ? 8.593 -6.060 -4.026 1.00 96.75 87 GLY A O 1
ATOM 706 N N . SER A 1 88 ? 7.083 -6.325 -2.391 1.00 97.75 88 SER A N 1
ATOM 707 C CA . SER A 1 88 ? 6.962 -7.778 -2.538 1.00 97.75 88 SER A CA 1
ATOM 708 C C . SER A 1 88 ? 5.948 -8.211 -3.605 1.00 97.75 88 SER A C 1
ATOM 710 O O . SER A 1 88 ? 5.188 -7.425 -4.172 1.00 97.75 88 SER A O 1
ATOM 712 N N . HIS A 1 89 ? 5.873 -9.525 -3.830 1.00 96.75 89 HIS A N 1
ATOM 713 C CA . HIS A 1 89 ? 4.915 -10.154 -4.741 1.00 96.75 89 HIS A CA 1
ATOM 714 C C . HIS A 1 89 ? 3.440 -9.978 -4.335 1.00 96.75 89 HIS A C 1
ATOM 716 O O . HIS A 1 89 ? 2.558 -10.389 -5.091 1.00 96.75 89 HIS A O 1
ATOM 722 N N . LEU A 1 90 ? 3.145 -9.419 -3.154 1.00 97.88 90 LEU A N 1
ATOM 723 C CA . LEU A 1 90 ? 1.771 -9.170 -2.707 1.00 97.88 90 LEU A CA 1
ATOM 724 C C . LEU A 1 90 ? 1.022 -8.214 -3.649 1.00 97.88 90 LEU A C 1
ATOM 726 O O . LEU A 1 90 ? -0.179 -8.384 -3.842 1.00 97.88 90 LEU A O 1
ATOM 730 N N . THR A 1 91 ? 1.741 -7.311 -4.326 1.00 97.38 91 THR A N 1
ATOM 731 C CA . THR A 1 91 ? 1.193 -6.394 -5.346 1.00 97.38 91 THR A CA 1
ATOM 732 C C . THR A 1 91 ? 0.506 -7.106 -6.522 1.00 97.38 91 THR A C 1
ATOM 734 O O . THR A 1 91 ? -0.338 -6.541 -7.209 1.00 97.38 91 THR A O 1
ATOM 737 N N . ASN A 1 92 ? 0.825 -8.384 -6.752 1.00 97.56 92 ASN A N 1
ATOM 738 C CA . ASN A 1 92 ? 0.290 -9.141 -7.882 1.00 97.56 92 ASN A CA 1
ATOM 739 C C . ASN A 1 92 ? -1.149 -9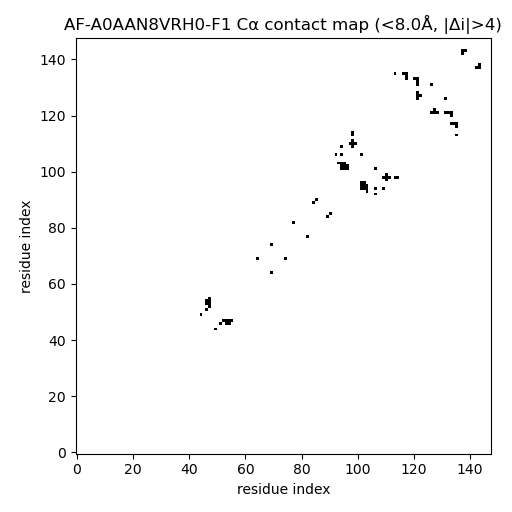.627 -7.662 1.00 97.56 92 ASN A C 1
ATOM 741 O O . ASN A 1 92 ? -1.787 -10.081 -8.616 1.00 97.56 92 ASN A O 1
ATOM 745 N N . LYS A 1 93 ? -1.650 -9.628 -6.418 1.00 97.94 93 LYS A N 1
ATOM 746 C CA . LYS A 1 93 ? -2.977 -10.171 -6.115 1.00 97.94 93 LYS A CA 1
ATOM 747 C C . LYS A 1 93 ? -4.034 -9.075 -6.144 1.00 97.94 93 LYS A C 1
ATOM 749 O O . LYS A 1 93 ? -3.812 -7.973 -5.667 1.00 97.94 93 LYS A O 1
ATOM 754 N N . TYR A 1 94 ? -5.216 -9.435 -6.644 1.00 97.94 94 TYR A N 1
ATOM 755 C CA . TYR A 1 94 ? -6.426 -8.616 -6.594 1.00 97.94 94 TYR A CA 1
ATOM 756 C C . TYR A 1 94 ? -7.403 -9.182 -5.537 1.00 97.94 94 TYR A C 1
ATOM 758 O O . TYR A 1 94 ? -8.067 -10.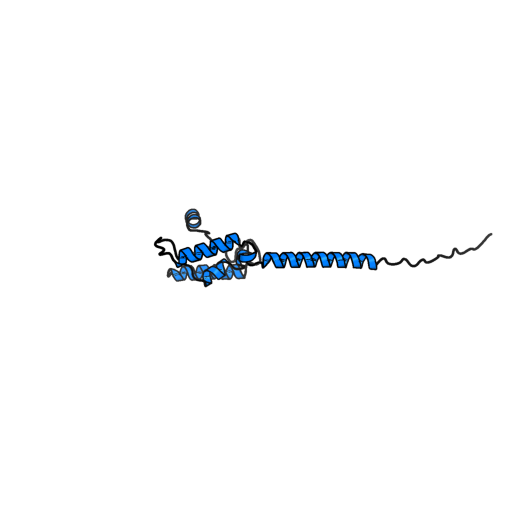195 -5.809 1.00 97.94 94 TYR A O 1
ATOM 766 N N . PRO A 1 95 ? -7.432 -8.635 -4.306 1.00 97.00 95 PRO A N 1
ATOM 767 C CA . PRO A 1 95 ? -8.214 -9.171 -3.191 1.00 97.00 95 PRO A CA 1
ATOM 768 C C . PRO A 1 95 ? -9.496 -8.366 -2.905 1.00 97.00 95 PRO A C 1
ATOM 770 O O . PRO A 1 95 ? -9.741 -7.968 -1.773 1.00 97.00 95 PRO A O 1
ATOM 773 N N . GLU A 1 96 ? -10.331 -8.123 -3.916 1.00 98.38 96 GLU A N 1
ATOM 774 C CA . GLU A 1 96 ? -11.580 -7.366 -3.731 1.00 98.38 96 GLU A CA 1
ATOM 775 C C . GLU A 1 96 ? -12.543 -8.057 -2.743 1.00 98.38 96 GLU A C 1
ATOM 777 O O . GLU A 1 96 ? -12.771 -9.272 -2.828 1.00 98.38 96 GLU A O 1
ATOM 782 N N . GLY A 1 97 ? -13.130 -7.273 -1.833 1.00 97.75 97 GLY A N 1
ATOM 783 C CA . GLY A 1 97 ? -13.996 -7.731 -0.741 1.00 97.75 97 GLY A CA 1
ATOM 784 C C . GLY A 1 97 ? -13.290 -7.714 0.618 1.00 97.75 97 GLY A C 1
ATOM 785 O O . GLY A 1 97 ? -12.192 -7.178 0.746 1.00 97.75 97 GLY A O 1
ATOM 786 N N . MET A 1 98 ? -13.912 -8.317 1.630 1.00 97.81 98 MET A N 1
ATOM 787 C CA . MET A 1 98 ? -13.343 -8.464 2.982 1.00 97.81 98 MET A CA 1
ATOM 788 C C . MET A 1 98 ? -12.794 -9.886 3.189 1.00 97.81 98 MET A C 1
ATOM 790 O O . MET A 1 98 ? -13.206 -10.796 2.461 1.00 97.81 98 MET A O 1
ATOM 794 N N . PRO A 1 99 ? -11.902 -10.126 4.171 1.00 97.50 99 PRO A N 1
ATOM 795 C CA . PRO A 1 99 ? -11.470 -11.478 4.523 1.00 97.50 99 PRO A CA 1
ATOM 796 C C . PRO A 1 99 ? -12.662 -12.423 4.740 1.00 97.50 99 PRO A C 1
ATOM 798 O O . PRO A 1 99 ? -13.629 -12.066 5.409 1.00 97.50 99 PRO A O 1
ATOM 801 N N . GLY A 1 100 ? -12.626 -13.614 4.131 1.00 96.25 100 GLY A N 1
ATOM 802 C CA . GLY A 1 100 ? -13.740 -14.576 4.155 1.00 96.25 100 GLY A CA 1
ATOM 803 C C . GLY A 1 100 ? -14.933 -14.244 3.239 1.00 96.25 100 GLY A C 1
ATOM 804 O O . GLY A 1 100 ? -15.783 -15.103 3.019 1.00 96.25 100 GLY A O 1
ATOM 805 N N . ALA A 1 101 ? -14.976 -13.048 2.650 1.00 97.44 101 ALA A N 1
ATOM 806 C CA . ALA A 1 101 ? -16.030 -12.572 1.752 1.00 97.44 101 ALA A CA 1
ATOM 807 C C . ALA A 1 101 ? -15.431 -11.902 0.500 1.00 97.44 101 ALA A C 1
ATOM 809 O O . ALA A 1 101 ? -15.760 -10.766 0.150 1.00 97.44 101 ALA A O 1
ATOM 810 N N . ARG A 1 102 ? -14.502 -12.599 -0.164 1.00 97.88 102 ARG A N 1
ATOM 811 C CA . ARG A 1 102 ? -13.827 -12.116 -1.378 1.00 97.88 102 ARG A CA 1
ATOM 812 C C . ARG A 1 102 ? -14.634 -12.427 -2.632 1.00 97.88 102 ARG A C 1
ATOM 814 O O . ARG A 1 102 ? -15.181 -13.519 -2.763 1.00 97.88 102 ARG A O 1
ATOM 821 N N . TYR A 1 103 ? -14.601 -11.515 -3.600 1.00 97.75 103 TYR A N 1
ATOM 822 C CA . TYR A 1 103 ? -15.212 -11.737 -4.917 1.00 97.75 103 TYR A CA 1
ATOM 823 C C . TYR A 1 103 ? -14.408 -12.713 -5.786 1.00 97.75 103 TYR A C 1
ATOM 825 O O . TYR A 1 103 ? -14.973 -13.429 -6.612 1.00 97.75 103 TYR A O 1
ATOM 833 N N . TYR A 1 104 ? -13.087 -12.768 -5.587 1.00 97.88 104 TYR A N 1
ATOM 834 C CA . TYR A 1 104 ? -12.184 -13.613 -6.368 1.00 97.88 104 TYR A CA 1
ATOM 835 C C . TYR A 1 104 ? -11.507 -14.686 -5.518 1.00 97.88 104 TYR A C 1
ATOM 837 O O . TYR A 1 104 ? -11.250 -14.517 -4.324 1.00 97.88 104 TYR A O 1
ATOM 845 N N . VAL A 1 105 ? -11.139 -15.783 -6.177 1.00 96.81 105 VAL A N 1
ATOM 846 C CA . VAL A 1 105 ? -10.425 -16.912 -5.570 1.00 96.81 105 VAL A CA 1
ATOM 847 C C . VAL A 1 105 ? -8.940 -16.608 -5.312 1.00 96.81 105 VAL A C 1
ATOM 849 O O . VAL A 1 105 ? -8.383 -15.610 -5.784 1.00 96.81 105 VAL A O 1
ATOM 852 N N . GLY A 1 106 ? -8.281 -17.501 -4.564 1.00 97.38 106 GLY A N 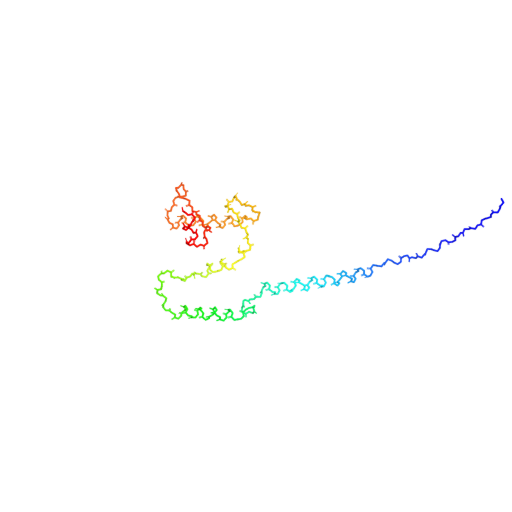1
ATOM 853 C CA . GLY A 1 106 ? -6.830 -17.478 -4.342 1.00 97.38 106 GLY A CA 1
ATOM 854 C C . GLY A 1 106 ? -6.352 -16.448 -3.317 1.00 97.38 106 GLY A C 1
ATOM 855 O O . GLY A 1 106 ? -5.210 -16.004 -3.392 1.00 97.38 106 GLY A O 1
ATOM 856 N N . ASN A 1 107 ? -7.221 -16.025 -2.396 1.00 98.00 107 ASN A N 1
ATOM 857 C CA . ASN A 1 107 ? -6.912 -15.027 -1.367 1.00 98.00 107 ASN A CA 1
ATOM 858 C C . ASN A 1 107 ? -6.556 -15.642 -0.001 1.00 98.00 107 ASN A C 1
ATOM 860 O O . ASN A 1 107 ? -6.426 -14.899 0.962 1.00 98.00 107 ASN A O 1
ATOM 864 N N . GLN A 1 108 ? -6.339 -16.963 0.105 1.00 97.56 108 GLN A N 1
ATOM 865 C CA . GLN A 1 108 ? -6.177 -17.622 1.412 1.00 97.56 108 GLN A CA 1
ATOM 866 C C . GLN A 1 108 ? -5.066 -17.022 2.293 1.00 97.56 108 GLN A C 1
ATOM 868 O O . GLN A 1 108 ? -5.218 -16.952 3.507 1.00 97.56 108 GLN A O 1
ATOM 873 N N . HIS A 1 109 ? -3.970 -16.550 1.691 1.00 98.19 109 HIS A N 1
ATOM 874 C CA . HIS A 1 109 ? -2.882 -15.898 2.427 1.00 98.19 109 HIS A CA 1
ATOM 875 C C . HIS A 1 109 ? -3.074 -14.385 2.558 1.00 98.19 109 HIS A C 1
ATOM 877 O O . HIS A 1 109 ? -2.622 -13.809 3.540 1.00 98.19 109 HIS A O 1
ATOM 883 N N . ILE A 1 110 ? -3.770 -13.743 1.613 1.00 98.44 110 ILE A N 1
ATOM 884 C CA . ILE A 1 110 ? -4.106 -12.319 1.737 1.00 98.44 110 ILE A CA 1
ATOM 885 C C . ILE A 1 110 ? -5.064 -12.104 2.907 1.00 98.44 110 ILE A C 1
ATOM 887 O O . ILE A 1 110 ? -4.860 -11.190 3.694 1.00 98.44 110 ILE A O 1
ATOM 891 N N . ASP A 1 111 ? -6.041 -12.994 3.082 1.00 98.50 111 ASP A N 1
ATOM 892 C CA . ASP A 1 111 ? -6.967 -12.956 4.215 1.00 98.50 111 ASP A CA 1
ATOM 893 C C . ASP A 1 111 ? -6.223 -13.090 5.548 1.00 98.50 111 ASP A C 1
ATOM 895 O O . ASP A 1 111 ? -6.478 -12.318 6.465 1.00 98.50 111 ASP A O 1
ATOM 899 N N . GLN A 1 112 ? -5.251 -14.005 5.641 1.00 98.62 112 GLN A N 1
ATOM 900 C CA . GLN A 1 112 ? -4.404 -14.149 6.833 1.00 98.62 112 GLN A CA 1
ATOM 901 C C . GLN A 1 112 ? -3.599 -12.874 7.127 1.00 98.62 112 GLN A C 1
ATOM 903 O O . GLN A 1 112 ? -3.502 -12.464 8.281 1.00 98.62 112 GLN A O 1
ATOM 908 N N . ILE A 1 113 ? -3.033 -12.242 6.095 1.00 98.62 113 ILE A N 1
ATOM 909 C CA . ILE A 1 113 ? -2.256 -11.003 6.230 1.00 98.62 113 ILE A CA 1
ATOM 910 C C . ILE A 1 113 ? -3.149 -9.844 6.686 1.00 98.62 113 ILE A C 1
ATOM 912 O O . ILE A 1 113 ? -2.770 -9.104 7.592 1.00 98.62 113 ILE A O 1
ATOM 916 N N . GLU A 1 114 ? -4.327 -9.687 6.083 1.00 98.75 114 GLU A N 1
ATOM 917 C CA . GLU A 1 114 ? -5.247 -8.597 6.407 1.00 98.75 114 GLU A CA 1
ATOM 918 C C . GLU A 1 114 ? -5.825 -8.751 7.817 1.00 98.75 114 GLU A C 1
ATOM 920 O O . GLU A 1 114 ? -5.812 -7.793 8.585 1.00 98.75 114 GLU A O 1
ATOM 925 N N . LEU A 1 115 ? -6.226 -9.965 8.210 1.00 98.56 115 LEU A N 1
ATOM 926 C CA . LEU A 1 115 ? -6.686 -10.245 9.574 1.00 98.56 115 LEU A CA 1
ATOM 927 C C . LEU A 1 115 ? -5.587 -9.975 10.609 1.00 98.56 115 LEU A C 1
ATOM 929 O O . LEU A 1 115 ? -5.853 -9.334 11.625 1.00 98.56 115 LEU A O 1
ATOM 933 N N . LEU A 1 116 ? -4.344 -10.382 10.328 1.00 98.75 116 LEU A N 1
ATOM 934 C CA . LEU A 1 116 ? -3.198 -10.081 11.189 1.00 98.75 116 LEU A CA 1
ATOM 935 C C . LEU A 1 116 ? -2.938 -8.570 11.292 1.00 98.75 116 LEU A C 1
ATOM 937 O O . LEU A 1 116 ? -2.533 -8.082 12.347 1.00 98.75 116 LEU A O 1
ATOM 941 N N . CYS A 1 117 ? -3.148 -7.820 10.208 1.00 98.62 117 CYS A N 1
ATOM 942 C CA . CYS A 1 117 ? -3.028 -6.365 10.209 1.00 98.62 117 CYS A CA 1
ATOM 943 C C . CYS A 1 117 ? -4.106 -5.721 11.091 1.00 98.62 117 CYS A C 1
ATOM 945 O O . CYS A 1 117 ? -3.767 -4.902 11.944 1.00 98.62 117 CYS A O 1
ATOM 947 N N . CYS A 1 118 ? -5.365 -6.147 10.958 1.00 98.56 118 CYS A N 1
ATOM 948 C CA . CYS A 1 118 ? -6.468 -5.674 11.793 1.00 98.56 118 CYS A CA 1
ATOM 949 C C . CYS A 1 118 ? -6.240 -5.975 13.282 1.00 98.56 118 CYS A C 1
ATOM 951 O O . CYS A 1 118 ? -6.354 -5.076 14.112 1.00 98.56 118 CYS A O 1
ATOM 953 N N . GLU A 1 119 ? -5.855 -7.210 13.622 1.00 98.50 119 GLU A N 1
ATOM 954 C CA . GLU A 1 119 ? -5.545 -7.612 15.002 1.00 98.50 119 GLU A CA 1
ATOM 955 C C . GLU A 1 119 ? -4.446 -6.723 15.601 1.00 98.50 119 GLU A C 1
ATOM 957 O O . GLU A 1 119 ? -4.580 -6.189 16.703 1.00 98.50 119 GLU A O 1
ATOM 962 N N . ARG A 1 120 ? -3.357 -6.515 14.850 1.00 98.69 120 ARG A N 1
ATOM 963 C CA . ARG A 1 120 ? -2.243 -5.669 15.292 1.00 98.69 120 ARG A CA 1
ATOM 964 C C . ARG A 1 120 ? -2.631 -4.201 15.404 1.00 98.69 120 ARG A C 1
ATOM 966 O O . ARG A 1 120 ? -2.112 -3.537 16.294 1.00 98.69 120 ARG A O 1
ATOM 973 N N . ALA A 1 121 ? -3.514 -3.703 14.540 1.00 98.62 121 ALA A N 1
ATOM 974 C CA . ALA A 1 121 ? -4.006 -2.335 14.613 1.00 98.62 121 ALA A CA 1
ATOM 975 C C . ALA A 1 121 ? -4.809 -2.114 15.900 1.00 98.62 121 ALA A C 1
ATOM 977 O O . ALA A 1 121 ? -4.478 -1.209 16.657 1.00 98.62 121 ALA A O 1
ATOM 978 N N . LEU A 1 122 ? -5.780 -2.980 16.210 1.00 98.62 122 LEU A N 1
ATOM 979 C CA . LEU A 1 122 ? -6.542 -2.883 17.462 1.00 98.62 122 LEU A CA 1
ATOM 980 C C . LEU A 1 122 ? -5.624 -2.967 18.686 1.00 98.62 122 LEU A C 1
ATOM 982 O O . LEU A 1 122 ? -5.702 -2.129 19.583 1.00 98.62 122 LEU A O 1
ATOM 986 N N . LYS A 1 123 ? -4.681 -3.917 18.677 1.00 98.56 123 LYS A N 1
ATOM 987 C CA . LYS A 1 123 ? -3.702 -4.079 19.756 1.00 98.56 123 LYS A CA 1
ATOM 988 C C . LYS A 1 123 ? -2.793 -2.860 19.933 1.00 98.56 123 LYS A C 1
ATOM 990 O O . LYS A 1 123 ? -2.440 -2.538 21.059 1.00 98.56 123 LYS A O 1
ATOM 995 N N . ALA A 1 124 ? -2.395 -2.192 18.852 1.00 98.50 124 ALA A N 1
ATOM 996 C CA . ALA A 1 124 ? -1.527 -1.016 18.922 1.00 98.50 124 ALA A CA 1
ATOM 997 C C . ALA A 1 124 ? -2.195 0.194 19.599 1.00 98.50 124 ALA A C 1
ATOM 999 O O . ALA A 1 124 ? -1.489 1.077 20.077 1.00 98.50 124 ALA A O 1
ATOM 1000 N N . PHE A 1 125 ? -3.530 0.224 19.638 1.00 98.38 125 PHE A N 1
ATOM 1001 C CA . PHE A 1 125 ? -4.326 1.274 20.275 1.00 98.38 125 PHE A CA 1
ATOM 1002 C C . PHE A 1 125 ? -5.047 0.796 21.548 1.00 98.38 125 PHE A C 1
ATOM 1004 O O . PHE A 1 125 ? -5.934 1.495 22.030 1.00 98.38 125 PHE A O 1
ATOM 1011 N N . ASP A 1 126 ? -4.687 -0.378 22.080 1.00 98.25 126 ASP A N 1
ATOM 1012 C CA . ASP A 1 126 ? -5.302 -0.983 23.271 1.00 98.25 126 ASP A CA 1
ATOM 1013 C C . ASP A 1 126 ? -6.840 -1.114 23.175 1.00 98.25 126 ASP A C 1
ATOM 1015 O O . ASP A 1 126 ? -7.571 -0.896 24.144 1.00 98.25 126 ASP A O 1
ATOM 1019 N N . LEU A 1 127 ? -7.343 -1.468 21.987 1.00 98.38 127 LEU A N 1
ATOM 1020 C CA . LEU A 1 127 ? -8.775 -1.594 21.710 1.00 98.38 127 LEU A CA 1
ATOM 1021 C C . LEU A 1 127 ? -9.259 -3.046 21.812 1.00 98.38 127 LEU A C 1
ATOM 1023 O O . LEU A 1 127 ? -8.632 -3.970 21.292 1.00 98.38 127 LEU A O 1
ATOM 1027 N N . ASP A 1 128 ? -10.420 -3.227 22.441 1.00 96.38 128 ASP A N 1
ATOM 1028 C CA . ASP A 1 128 ? -11.133 -4.504 22.519 1.00 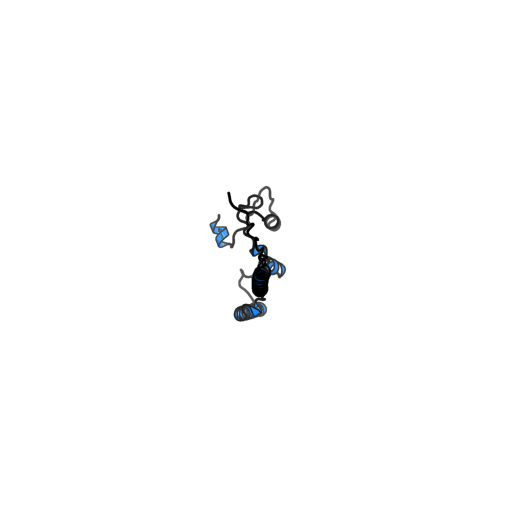96.38 128 ASP A CA 1
ATOM 1029 C C . ASP A 1 128 ? -11.914 -4.780 21.225 1.00 96.38 128 ASP A C 1
AT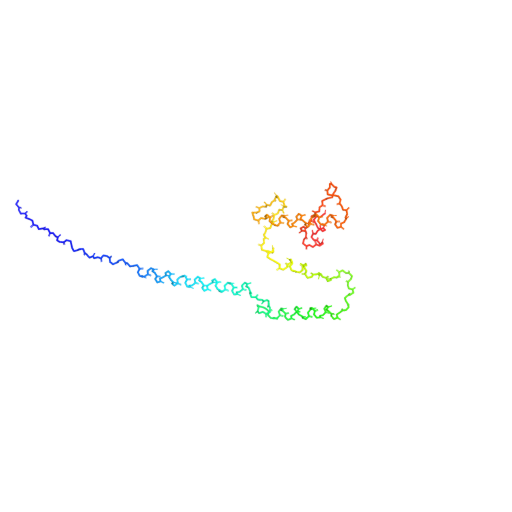OM 1031 O O . ASP A 1 128 ? -12.725 -3.955 20.794 1.00 96.38 128 ASP A O 1
ATOM 1035 N N . SER A 1 129 ? -11.699 -5.957 20.632 1.00 95.94 129 SER A N 1
ATOM 1036 C CA . SER A 1 129 ? -12.327 -6.382 19.378 1.00 95.94 129 SER A CA 1
ATOM 1037 C C . SER A 1 129 ? -13.842 -6.556 19.465 1.00 95.94 129 SER A C 1
ATOM 1039 O O . SER A 1 129 ? -14.507 -6.500 18.435 1.00 95.94 129 SER A O 1
ATOM 1041 N N . GLU A 1 130 ? -14.403 -6.745 20.662 1.00 96.69 130 GLU A N 1
ATOM 1042 C CA . GLU A 1 130 ? -15.862 -6.808 20.834 1.00 96.69 130 GLU A CA 1
ATOM 1043 C C . GLU A 1 130 ? -16.523 -5.434 20.651 1.00 96.69 130 GLU A C 1
ATOM 1045 O O . GLU A 1 130 ? -17.680 -5.334 20.246 1.00 96.69 130 GLU A O 1
ATOM 1050 N N . ASN A 1 131 ? -15.780 -4.362 20.938 1.00 97.44 131 ASN A N 1
ATOM 1051 C CA . ASN A 1 131 ? -16.280 -2.989 20.921 1.00 97.44 131 ASN A CA 1
ATOM 1052 C C . ASN A 1 131 ? -15.790 -2.191 19.705 1.00 97.44 131 ASN A C 1
ATOM 1054 O O . ASN A 1 131 ? -16.426 -1.212 19.312 1.00 97.44 131 ASN A O 1
ATOM 1058 N N . TRP A 1 132 ? -14.665 -2.595 19.112 1.00 98.25 132 TRP A N 1
ATOM 1059 C CA . TRP A 1 132 ? -14.002 -1.865 18.040 1.00 98.25 132 TRP A CA 1
ATOM 1060 C C . TRP A 1 132 ? -13.690 -2.762 16.848 1.00 98.25 132 TRP A C 1
ATOM 1062 O O . TRP A 1 132 ? -13.047 -3.802 16.966 1.00 98.25 132 TRP A O 1
ATOM 1072 N N . GLY A 1 133 ? -14.094 -2.293 15.670 1.00 96.88 133 GLY A N 1
ATOM 1073 C CA . GLY A 1 133 ? -13.624 -2.800 14.386 1.00 96.88 133 GLY A CA 1
ATOM 1074 C C . GLY A 1 133 ? -12.586 -1.865 13.771 1.00 96.88 133 GLY A C 1
ATOM 1075 O O . GLY A 1 133 ? -12.487 -0.693 14.133 1.00 96.88 133 GLY A O 1
ATOM 1076 N N . VAL A 1 134 ? -11.831 -2.371 12.798 1.00 98.12 134 VAL A N 1
ATOM 1077 C CA . VAL A 1 134 ? -10.874 -1.574 12.025 1.00 98.12 134 VAL A CA 1
ATOM 1078 C C . VAL A 1 134 ? -10.934 -1.963 10.552 1.00 98.12 134 VAL A C 1
ATOM 1080 O O . VAL A 1 134 ? -11.070 -3.138 10.213 1.00 98.12 134 VAL A O 1
ATOM 1083 N N . ASN A 1 135 ? -10.827 -0.964 9.676 1.00 98.19 135 ASN A N 1
ATOM 1084 C CA . ASN A 1 135 ? -10.626 -1.158 8.246 1.00 98.19 135 ASN A CA 1
ATOM 1085 C C . ASN A 1 135 ? -9.217 -0.673 7.872 1.00 98.19 135 ASN A C 1
ATOM 1087 O O . ASN A 1 135 ? -8.898 0.501 8.053 1.00 98.19 135 ASN A O 1
ATOM 1091 N N . VAL A 1 136 ? -8.387 -1.582 7.355 1.00 98.06 136 VAL A N 1
ATOM 1092 C CA . VAL A 1 136 ? -6.984 -1.329 6.973 1.00 98.06 136 VAL A CA 1
ATOM 1093 C C . VAL A 1 136 ? -6.786 -1.172 5.457 1.00 98.06 136 VAL A C 1
ATOM 1095 O O . VAL A 1 136 ? -5.655 -1.148 4.981 1.00 98.06 136 VAL A O 1
ATOM 1098 N N . GLN A 1 137 ? -7.874 -1.084 4.685 1.00 98.38 137 GLN A N 1
ATOM 1099 C CA . GLN A 1 137 ? -7.857 -0.973 3.222 1.00 98.38 137 GLN A CA 1
ATOM 1100 C C . GLN A 1 137 ? -7.743 0.451 2.635 1.00 98.38 137 GLN A C 1
ATOM 1102 O O . GLN A 1 137 ? -7.375 0.541 1.460 1.00 98.38 137 GLN A O 1
ATOM 1107 N N . PRO A 1 138 ? -8.048 1.568 3.340 1.00 98.31 138 PRO A N 1
ATOM 1108 C CA . PRO A 1 138 ? -7.898 2.894 2.744 1.00 98.31 138 PRO A CA 1
ATOM 1109 C C . PRO A 1 138 ? -6.471 3.167 2.244 1.00 98.31 138 PRO A C 1
ATOM 1111 O O . PRO A 1 138 ? -5.497 2.967 2.965 1.00 98.31 138 PRO A O 1
ATOM 1114 N N . TYR A 1 139 ? -6.347 3.679 1.016 1.00 97.19 139 TYR A N 1
ATOM 1115 C CA . TYR A 1 139 ? -5.054 3.909 0.354 1.00 97.19 139 TYR A CA 1
ATOM 1116 C C . TYR A 1 139 ? -4.216 5.024 0.991 1.00 97.19 139 TYR A C 1
ATOM 1118 O O . TYR A 1 139 ? -2.993 5.038 0.887 1.00 97.19 139 TYR A O 1
ATOM 1126 N N . SER A 1 140 ? -4.884 6.002 1.592 1.00 97.38 140 SER A N 1
ATOM 1127 C CA . SER A 1 140 ? -4.286 7.143 2.285 1.00 97.38 140 SER A CA 1
ATOM 1128 C C . SER A 1 140 ? -5.309 7.801 3.214 1.00 97.38 140 SER A C 1
ATOM 1130 O O . SER A 1 140 ? -6.511 7.521 3.131 1.00 97.38 140 SER A O 1
ATOM 1132 N N . CYS A 1 141 ? -4.856 8.742 4.045 1.00 95.81 141 CYS A N 1
ATOM 1133 C CA . CYS A 1 141 ? -5.725 9.501 4.947 1.00 95.81 141 CYS A CA 1
ATOM 1134 C C . CYS A 1 141 ? -6.883 10.193 4.214 1.00 95.81 141 CYS A C 1
ATOM 1136 O O . CYS A 1 141 ? -8.009 10.172 4.696 1.00 95.81 141 CYS A O 1
ATOM 1138 N N . THR A 1 142 ? -6.646 10.752 3.022 1.00 97.38 142 THR A N 1
ATOM 1139 C CA . THR A 1 142 ? -7.704 11.404 2.233 1.00 97.38 142 THR A CA 1
ATOM 1140 C C . THR A 1 142 ? -8.810 10.422 1.853 1.00 97.38 142 THR A C 1
ATOM 1142 O O . THR A 1 142 ? -9.987 10.734 2.016 1.00 97.38 142 THR A O 1
ATOM 1145 N N . SER A 1 143 ? -8.448 9.221 1.387 1.00 97.38 143 SER A N 1
ATOM 1146 C CA . SER A 1 143 ? -9.435 8.187 1.048 1.00 97.38 143 SER A CA 1
ATOM 1147 C C . SER A 1 143 ? -10.159 7.630 2.274 1.00 97.38 143 SER A C 1
ATOM 1149 O O . SER A 1 143 ? -11.335 7.302 2.173 1.00 97.38 143 SER A O 1
ATOM 1151 N N . ALA A 1 144 ? -9.485 7.564 3.428 1.00 97.81 144 ALA A N 1
ATOM 1152 C CA . ALA A 1 144 ? -10.100 7.142 4.682 1.00 97.81 144 ALA A CA 1
ATOM 1153 C C . ALA A 1 144 ? -11.150 8.160 5.144 1.00 97.81 144 ALA A C 1
ATOM 1155 O O . ALA A 1 144 ? -12.282 7.786 5.422 1.00 97.81 144 ALA A O 1
ATOM 1156 N N . ASN A 1 145 ? -10.797 9.449 5.138 1.00 97.88 145 ASN A N 1
ATOM 1157 C CA . ASN A 1 145 ? -11.698 10.529 5.535 1.00 97.88 145 ASN A CA 1
ATOM 1158 C C . ASN A 1 145 ? -12.926 10.630 4.630 1.00 97.88 145 ASN A C 1
ATOM 1160 O O . ASN A 1 145 ? -14.004 10.929 5.115 1.00 97.88 145 ASN A O 1
ATOM 1164 N N . PHE A 1 146 ? -12.774 10.401 3.322 1.00 97.75 146 PHE A N 1
ATOM 1165 C CA . PHE A 1 146 ? -13.907 10.448 2.394 1.00 97.75 146 PHE A CA 1
ATOM 1166 C C . PHE A 1 146 ? -14.874 9.264 2.561 1.00 97.75 146 PHE A C 1
ATOM 1168 O O . PHE A 1 146 ? -16.025 9.349 2.144 1.00 97.75 146 PHE A O 1
ATOM 1175 N N . ALA A 1 147 ? -14.409 8.150 3.128 1.00 97.25 147 ALA A N 1
ATOM 1176 C CA . ALA A 1 147 ? -15.217 6.952 3.332 1.00 97.25 147 ALA A CA 1
ATOM 1177 C C . ALA A 1 147 ? -16.076 6.987 4.615 1.00 97.25 147 ALA A C 1
ATOM 1179 O O . ALA A 1 147 ? -16.906 6.092 4.786 1.00 97.25 147 ALA A O 1
ATOM 1180 N N . VAL A 1 148 ? -15.865 7.971 5.501 1.00 94.62 148 VAL A N 1
ATOM 1181 C CA . VAL A 1 148 ? -16.568 8.169 6.787 1.00 94.62 148 VAL A CA 1
ATOM 1182 C C . VAL A 1 148 ? -17.568 9.312 6.665 1.00 94.62 148 VAL A C 1
ATOM 1184 O O . VAL A 1 148 ? -18.714 9.124 7.128 1.00 94.62 148 VAL A O 1
#

Sequence (148 aa):
MRNHQPRRRNSTPRSTNSSSNNYKRIASEQSLEARRAAVRSWVNQPLRMADPDLFNLMEKEKQRQFKGIELIASENFVCQAVMEALGSHLTNKYPEGMPGARYYVGNQHIDQIELLCCERALKAFDLDSENWGVNVQPYSCTSANFAV

Secondary structure (DSSP, 8-state):
-----------------HHHHHHHHHHHHHHHHHHHHHHHHHHT--HHHH-HHHHHHHHHHHHHHHHS----TT--PPPHHHHHHHTSGGGG----EETTEESSS--HHHHHHHHHHHHHHHHHTT--TTT-------SSHHHHHHT-

Solvent-accessible surface area (backbone atoms only — not comparable to full-atom values): 9570 Å² total; per-residue (Å²): 134,90,78,92,79,86,81,81,79,81,81,74,81,80,80,76,75,58,68,67,56,50,54,54,49,52,54,50,51,54,52,49,50,52,50,50,50,51,50,55,52,61,76,69,48,53,56,66,74,73,39,47,69,60,41,53,51,52,53,51,50,53,50,47,62,72,72,48,86,86,78,57,88,89,64,81,87,80,57,67,72,58,54,55,59,72,73,36,78,68,77,77,62,76,73,54,66,50,75,98,54,50,82,52,83,91,43,77,64,56,33,53,52,52,52,51,48,41,54,50,54,35,57,76,69,76,48,57,72,93,84,46,86,76,82,89,76,57,89,43,71,69,56,43,62,73,74,109

Nearest PDB structures (foldseek):
  1ls3-assembly1_C  TM=9.901E-01  e=2.672E-09  Oryctolagus cuniculus
  7e13-assembly1_A  TM=9.916E-01  e=5.013E-09  Erigeron canadensis
  7pzz-assembly1_C  TM=9.902E-01  e=6.183E-09  Arabidopsis thaliana
  6smn-assembly1_C  TM=9.897E-01  e=6.183E-09  Arabidopsis thaliana
  1eji-assembly1_C  TM=9.854E-01  e=5.376E-09  Mus musculus